Protein AF-A0A2S1X5X2-F1 (afdb_monomer_lite)

Structure (mmCIF, N/CA/C/O backbone):
data_AF-A0A2S1X5X2-F1
#
_entry.id   AF-A0A2S1X5X2-F1
#
loop_
_atom_site.group_PDB
_atom_site.id
_atom_site.type_symbol
_atom_site.label_atom_id
_atom_site.label_alt_id
_atom_site.label_comp_id
_atom_site.label_asym_id
_atom_site.label_entity_id
_atom_site.label_seq_id
_atom_site.pdbx_PDB_ins_code
_atom_site.Cartn_x
_atom_site.Cartn_y
_atom_site.Cartn_z
_atom_site.occupancy
_atom_site.B_iso_or_equiv
_atom_site.auth_seq_id
_atom_site.auth_comp_id
_atom_site.auth_asym_id
_atom_site.auth_atom_id
_atom_site.pdbx_PDB_model_num
ATOM 1 N N . ILE A 1 1 ? 5.935 -0.761 -20.323 1.00 44.25 1 ILE A N 1
ATOM 2 C CA . ILE A 1 1 ? 5.737 -1.739 -19.228 1.00 44.25 1 ILE A CA 1
ATOM 3 C C . ILE A 1 1 ? 5.624 -0.897 -17.966 1.00 44.25 1 ILE A C 1
ATOM 5 O O . ILE A 1 1 ? 6.587 -0.208 -17.672 1.00 44.25 1 ILE A O 1
ATOM 9 N N . GLY A 1 2 ? 4.451 -0.810 -17.336 1.00 52.00 2 GLY A N 1
ATOM 10 C CA . GLY A 1 2 ? 4.253 -0.040 -16.101 1.00 52.00 2 GLY A CA 1
ATOM 11 C C . GLY A 1 2 ? 3.893 -1.001 -14.976 1.00 52.00 2 GLY A C 1
ATOM 12 O O . GLY A 1 2 ? 2.961 -1.785 -15.139 1.00 52.00 2 GLY A O 1
ATOM 13 N N . GLY A 1 3 ? 4.663 -1.002 -13.887 1.00 57.50 3 GLY A N 1
ATOM 14 C CA . GLY A 1 3 ? 4.362 -1.814 -12.708 1.00 57.50 3 GLY A CA 1
ATOM 15 C C . GLY A 1 3 ? 3.214 -1.186 -11.922 1.00 57.50 3 GLY A C 1
ATOM 16 O O . GLY A 1 3 ? 3.261 -0.000 -11.602 1.00 57.50 3 GLY A O 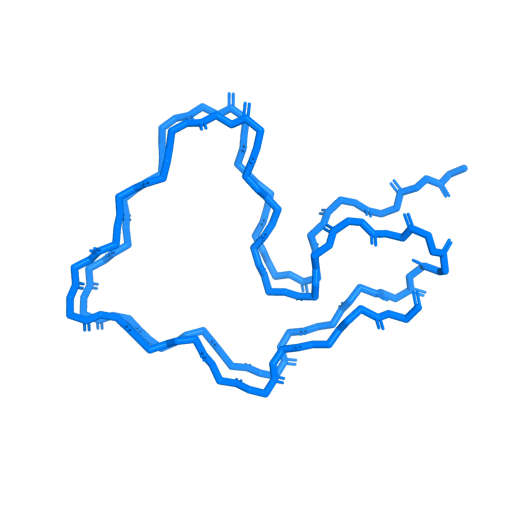1
ATOM 17 N N . HIS A 1 4 ? 2.163 -1.944 -11.626 1.00 64.75 4 HIS A N 1
ATOM 18 C CA . HIS A 1 4 ? 1.061 -1.445 -10.809 1.00 64.75 4 HIS A CA 1
ATOM 19 C C . HIS A 1 4 ? 1.229 -1.933 -9.365 1.00 64.75 4 HIS A C 1
ATOM 21 O O . HIS A 1 4 ? 1.093 -3.127 -9.125 1.00 64.75 4 HIS A O 1
ATOM 27 N N . GLY A 1 5 ? 1.487 -1.016 -8.425 1.00 62.81 5 GLY A N 1
ATOM 28 C CA . GLY A 1 5 ? 1.583 -1.305 -6.991 1.00 62.81 5 GLY A CA 1
ATOM 29 C C . GLY A 1 5 ? 2.874 -2.017 -6.584 1.00 62.81 5 GLY A C 1
ATOM 30 O O . GLY A 1 5 ? 3.116 -3.147 -6.984 1.00 62.81 5 GLY A O 1
ATOM 31 N N . GLY A 1 6 ? 3.683 -1.389 -5.736 1.00 66.94 6 GLY A N 1
ATOM 32 C CA . GLY A 1 6 ? 4.867 -2.026 -5.153 1.00 66.94 6 GLY A CA 1
ATOM 33 C C . GLY A 1 6 ? 4.570 -3.107 -4.108 1.00 66.94 6 GLY A C 1
ATOM 34 O O . GLY A 1 6 ? 5.467 -3.850 -3.733 1.00 66.94 6 GLY A O 1
ATOM 35 N N . GLY A 1 7 ? 3.318 -3.216 -3.643 1.00 73.88 7 GLY A N 1
ATOM 36 C CA . GLY A 1 7 ? 2.877 -4.249 -2.698 1.00 73.88 7 GLY A CA 1
ATOM 37 C C . GLY A 1 7 ? 1.549 -4.903 -3.083 1.00 73.88 7 GLY A C 1
ATOM 38 O O . GLY A 1 7 ? 1.468 -6.123 -3.189 1.00 73.88 7 GLY A O 1
ATOM 39 N N . ILE A 1 8 ? 0.492 -4.114 -3.315 1.00 80.75 8 ILE A N 1
ATOM 40 C CA . ILE A 1 8 ? -0.834 -4.642 -3.684 1.00 80.75 8 ILE A CA 1
ATOM 41 C C . ILE A 1 8 ? -1.420 -3.895 -4.880 1.00 80.75 8 ILE A C 1
ATOM 43 O O . ILE A 1 8 ? -1.530 -2.674 -4.852 1.00 80.75 8 ILE A O 1
ATOM 47 N N . TYR A 1 9 ? -1.882 -4.633 -5.889 1.00 84.31 9 TYR A N 1
ATOM 48 C CA . TYR A 1 9 ? -2.748 -4.129 -6.955 1.00 84.31 9 TYR A CA 1
ATOM 49 C C . TYR A 1 9 ? -4.194 -4.565 -6.708 1.00 84.31 9 TYR A C 1
ATOM 51 O O . TYR A 1 9 ? -4.480 -5.761 -6.682 1.00 84.31 9 TYR A O 1
ATOM 59 N N . ASN A 1 10 ? -5.119 -3.615 -6.576 1.00 85.31 10 ASN A N 1
ATOM 60 C CA . ASN A 1 10 ? -6.548 -3.896 -6.492 1.00 85.31 10 ASN A CA 1
ATOM 61 C C . ASN A 1 10 ? -7.329 -3.198 -7.609 1.00 85.31 10 ASN A C 1
ATOM 63 O O . ASN A 1 10 ? -7.393 -1.975 -7.640 1.00 85.31 10 ASN A O 1
ATOM 67 N N . ALA A 1 11 ? -7.990 -3.970 -8.471 1.00 90.88 11 ALA A N 1
ATOM 68 C CA . ALA A 1 11 ? -8.966 -3.477 -9.453 1.00 90.88 11 ALA A CA 1
ATOM 69 C C . ALA A 1 11 ? -10.420 -3.867 -9.112 1.00 90.88 11 ALA A C 1
ATOM 71 O O . ALA A 1 11 ? -11.334 -3.562 -9.874 1.00 90.88 11 ALA A O 1
ATOM 72 N N . GLY A 1 12 ? -10.636 -4.551 -7.983 1.00 90.56 12 GLY A N 1
ATOM 73 C CA . GLY A 1 12 ? -11.944 -4.973 -7.478 1.00 90.56 12 GLY A CA 1
ATOM 74 C C . GLY A 1 12 ? -12.216 -4.372 -6.101 1.00 90.56 12 GLY A C 1
ATOM 75 O O . GLY A 1 12 ? -11.960 -3.192 -5.879 1.00 90.56 12 GLY A O 1
ATOM 76 N N . THR A 1 13 ? -12.704 -5.169 -5.155 1.00 94.06 13 THR A N 1
ATOM 77 C CA . THR A 1 13 ? -12.878 -4.734 -3.761 1.00 94.06 13 THR A CA 1
ATOM 78 C C . THR A 1 13 ? -11.797 -5.350 -2.886 1.00 94.06 13 THR A C 1
ATOM 80 O O . THR A 1 13 ? -11.670 -6.571 -2.831 1.00 94.06 13 THR A O 1
ATOM 83 N N . LEU A 1 14 ? -11.048 -4.508 -2.180 1.00 89.94 14 LEU A N 1
ATOM 84 C CA . LEU A 1 14 ? -10.030 -4.900 -1.214 1.00 89.94 14 LEU A CA 1
ATOM 85 C C . LEU A 1 14 ? -10.414 -4.372 0.168 1.00 89.94 14 LEU A C 1
ATOM 87 O O . LEU A 1 14 ? -10.645 -3.176 0.347 1.00 89.94 14 LEU A O 1
ATOM 91 N N . THR A 1 15 ? -10.443 -5.263 1.152 1.00 93.62 15 THR A N 1
ATOM 92 C CA . THR A 1 15 ? -10.587 -4.912 2.566 1.00 93.62 15 THR A CA 1
ATOM 93 C C . THR A 1 15 ? -9.307 -5.290 3.289 1.00 93.62 15 THR A C 1
ATOM 95 O O . THR A 1 15 ? -8.854 -6.429 3.199 1.00 93.62 15 THR A O 1
ATOM 98 N N . VAL A 1 16 ? -8.722 -4.323 3.987 1.00 89.44 16 VAL A N 1
ATOM 99 C CA . VAL A 1 16 ? -7.521 -4.494 4.801 1.00 89.44 16 VAL A CA 1
ATOM 100 C C . VAL A 1 16 ? -7.883 -4.098 6.230 1.00 89.44 16 VAL A C 1
ATOM 102 O O . VAL A 1 16 ? -8.278 -2.960 6.480 1.00 89.44 16 VAL A O 1
ATOM 105 N N . THR A 1 17 ? -7.782 -5.048 7.152 1.00 95.38 17 THR A N 1
ATOM 106 C CA . THR A 1 17 ? -8.155 -4.872 8.561 1.00 95.38 17 THR A CA 1
ATOM 107 C C . THR A 1 17 ? -6.984 -5.296 9.439 1.00 95.38 17 THR A C 1
ATOM 109 O O . THR A 1 17 ? -6.351 -6.309 9.136 1.00 95.38 17 THR A O 1
ATOM 112 N N . ASP A 1 18 ? -6.668 -4.519 10.478 1.00 95.19 18 ASP A N 1
ATOM 113 C CA . ASP A 1 18 ? -5.611 -4.817 11.463 1.00 95.19 18 ASP A CA 1
ATOM 114 C C . ASP A 1 18 ? -4.251 -5.200 10.841 1.00 95.19 18 ASP A C 1
ATOM 116 O O . ASP A 1 18 ? -3.531 -6.070 11.334 1.00 95.19 18 ASP A O 1
ATOM 120 N N . SER A 1 19 ? -3.893 -4.588 9.707 1.00 87.75 19 SER A N 1
ATOM 121 C CA . SER A 1 19 ? -2.714 -4.979 8.925 1.00 87.75 19 SER A CA 1
ATOM 122 C C . SER A 1 19 ? -1.665 -3.876 8.861 1.00 87.75 19 SER A C 1
ATOM 124 O O . SER A 1 19 ? -1.983 -2.692 8.793 1.00 87.75 19 SER A O 1
ATOM 126 N N . THR A 1 20 ? -0.390 -4.257 8.807 1.00 89.88 20 THR A N 1
ATOM 127 C CA . THR A 1 20 ? 0.708 -3.328 8.503 1.00 89.88 20 THR A CA 1
ATOM 128 C C . THR A 1 20 ? 1.245 -3.604 7.104 1.00 89.88 20 THR A C 1
ATOM 130 O O . THR A 1 20 ? 1.774 -4.682 6.849 1.00 89.88 20 THR A O 1
ATOM 133 N N . LEU A 1 21 ? 1.131 -2.629 6.202 1.00 85.31 21 LEU A N 1
ATOM 134 C CA . LEU A 1 21 ? 1.807 -2.630 4.908 1.00 85.31 21 LEU A CA 1
ATOM 135 C C . LEU A 1 21 ? 2.978 -1.655 4.954 1.00 85.31 21 LEU A C 1
ATOM 137 O O . LEU A 1 21 ? 2.792 -0.434 4.888 1.00 85.31 21 LEU A O 1
ATOM 141 N N . SER A 1 22 ? 4.189 -2.196 5.031 1.00 87.94 22 SER A N 1
ATOM 142 C CA . SER A 1 22 ? 5.395 -1.381 5.109 1.00 87.94 22 SER A CA 1
ATOM 143 C C . SER A 1 22 ? 6.529 -1.860 4.228 1.00 87.94 22 SER A C 1
ATOM 145 O O . SER A 1 22 ? 6.697 -3.064 4.060 1.00 87.94 22 SER A O 1
ATOM 147 N N . GLY A 1 23 ? 7.340 -0.921 3.740 1.00 84.12 23 GLY A N 1
ATOM 148 C CA . GLY A 1 23 ? 8.534 -1.234 2.953 1.00 84.12 23 GLY A CA 1
ATOM 149 C C . GLY A 1 23 ? 8.242 -1.729 1.538 1.00 84.12 23 GLY A C 1
ATOM 150 O O . GLY A 1 23 ? 9.117 -2.328 0.926 1.00 84.12 23 GLY A O 1
ATOM 151 N N . ASN A 1 24 ? 7.030 -1.517 1.023 1.00 83.06 24 ASN A N 1
ATOM 152 C CA . ASN A 1 24 ? 6.699 -1.894 -0.346 1.00 83.06 24 ASN A CA 1
ATOM 153 C C . ASN A 1 24 ? 7.161 -0.793 -1.308 1.00 83.06 24 ASN A C 1
ATOM 155 O O . ASN A 1 24 ? 6.938 0.399 -1.048 1.00 83.06 24 ASN A O 1
ATOM 159 N N . SER A 1 25 ? 7.773 -1.183 -2.425 1.00 77.31 25 SER A N 1
ATOM 160 C CA . SER A 1 25 ? 8.221 -0.249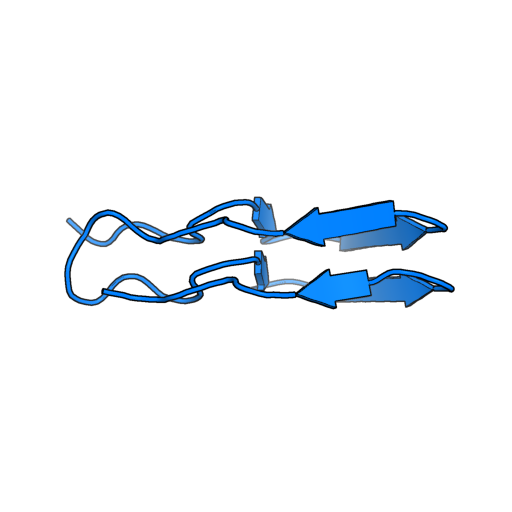 -3.451 1.00 77.31 25 SER A CA 1
ATOM 161 C C . SER A 1 25 ? 7.920 -0.729 -4.861 1.00 77.31 25 SER A C 1
ATOM 163 O O . SER A 1 25 ? 7.934 -1.921 -5.154 1.00 77.31 25 SER A O 1
ATOM 165 N N . SER A 1 26 ? 7.588 0.205 -5.754 1.00 75.44 26 SER A N 1
ATOM 166 C CA . SER A 1 26 ? 7.402 -0.130 -7.165 1.00 75.44 26 SER A CA 1
ATOM 167 C C . SER A 1 26 ? 8.759 -0.115 -7.864 1.00 75.44 26 SER A C 1
ATOM 169 O O . SER A 1 26 ? 9.322 0.955 -8.046 1.00 75.44 26 SER A O 1
ATOM 171 N N . GLU A 1 27 ? 9.252 -1.275 -8.298 1.00 67.62 27 GLU A N 1
ATOM 172 C CA . GLU A 1 27 ? 10.576 -1.436 -8.937 1.00 67.62 27 GLU A CA 1
ATOM 173 C C . GLU A 1 27 ? 10.698 -0.802 -10.338 1.00 67.62 27 GLU A C 1
ATOM 175 O O . GLU A 1 27 ? 11.759 -0.839 -10.958 1.00 67.62 27 GLU A O 1
ATOM 180 N N . VAL A 1 28 ? 9.607 -0.260 -10.890 1.00 63.84 28 VAL A N 1
ATOM 181 C CA . VAL A 1 28 ? 9.575 0.273 -12.257 1.00 63.84 28 VAL A CA 1
ATOM 182 C C . VAL A 1 28 ? 9.243 1.756 -12.219 1.00 63.84 28 VAL A C 1
ATOM 184 O O . VAL A 1 28 ? 8.148 2.123 -11.791 1.00 63.84 28 VAL A O 1
ATOM 187 N N . GLY A 1 29 ? 10.152 2.584 -12.744 1.00 57.34 29 GLY A N 1
ATOM 188 C CA . GLY A 1 29 ? 9.943 4.022 -12.915 1.00 57.34 29 GLY A CA 1
ATOM 189 C C . GLY A 1 29 ? 8.640 4.316 -13.663 1.00 57.34 29 GLY A C 1
ATOM 190 O O . GLY A 1 29 ? 8.426 3.845 -14.785 1.00 57.34 29 GLY A O 1
ATOM 191 N N . GLY A 1 30 ? 7.749 5.071 -13.018 1.00 58.84 30 GLY A N 1
ATOM 192 C CA . GLY A 1 30 ? 6.395 5.358 -13.512 1.00 58.84 30 GLY A CA 1
ATOM 193 C C . GLY A 1 30 ? 5.311 4.407 -12.991 1.00 58.84 30 GLY A C 1
ATOM 194 O O . GLY A 1 30 ? 4.145 4.525 -13.384 1.00 58.84 30 GLY A O 1
ATOM 195 N N . GLY A 1 31 ? 5.669 3.482 -12.100 1.00 61.25 31 GLY A N 1
ATOM 196 C CA . GLY A 1 31 ? 4.723 2.636 -11.394 1.00 61.25 31 GLY A CA 1
ATOM 197 C C . GLY A 1 31 ? 3.802 3.447 -10.488 1.00 61.25 31 GLY A C 1
ATOM 198 O O . GLY A 1 31 ? 4.182 4.449 -9.885 1.00 61.25 31 GLY A O 1
ATOM 199 N N . HIS A 1 32 ? 2.538 3.053 -10.427 1.00 63.62 32 HIS A N 1
ATOM 200 C CA . HIS A 1 32 ? 1.565 3.760 -9.609 1.00 63.62 32 HIS A CA 1
ATOM 201 C C . HIS A 1 32 ? 1.523 3.113 -8.221 1.00 63.62 32 HIS A C 1
ATOM 203 O O . HIS A 1 32 ? 1.094 1.972 -8.098 1.00 63.62 32 HIS A O 1
ATOM 209 N N . GLY A 1 33 ? 1.965 3.843 -7.192 1.00 63.94 33 GLY A N 1
ATOM 210 C CA . GLY A 1 33 ? 1.876 3.463 -5.778 1.00 63.94 33 GLY A CA 1
ATOM 211 C C . GLY A 1 33 ? 2.969 2.499 -5.304 1.00 63.94 33 GLY A C 1
ATOM 212 O O . GLY A 1 33 ? 2.990 1.340 -5.693 1.00 63.94 33 GLY A O 1
ATOM 213 N N . GLY A 1 34 ? 3.827 2.945 -4.383 1.00 71.12 34 GLY A N 1
ATOM 214 C CA . GLY A 1 34 ? 4.806 2.067 -3.726 1.00 71.12 34 GLY A CA 1
ATOM 215 C C . GLY A 1 34 ? 4.171 1.004 -2.828 1.00 71.12 34 GLY A C 1
ATOM 216 O O . GLY A 1 34 ? 4.659 -0.107 -2.741 1.00 71.12 34 GLY A O 1
ATOM 217 N N . GLY A 1 35 ? 3.040 1.321 -2.192 1.00 77.50 35 GLY A N 1
ATOM 218 C CA . GLY A 1 35 ? 2.349 0.422 -1.259 1.00 77.50 35 GLY A CA 1
ATOM 219 C C . GLY A 1 35 ? 1.206 -0.343 -1.901 1.00 77.50 35 GLY A C 1
ATOM 220 O O . GLY A 1 35 ? 1.303 -1.527 -2.205 1.00 77.50 35 GLY A O 1
ATOM 221 N N . ILE A 1 36 ? 0.101 0.363 -2.109 1.00 83.44 36 ILE A N 1
ATOM 222 C CA . ILE A 1 36 ? -1.103 -0.176 -2.730 1.00 83.44 36 ILE A CA 1
ATOM 223 C C . ILE A 1 36 ? -1.422 0.686 -3.944 1.00 83.44 36 ILE A C 1
ATOM 225 O O . ILE A 1 36 ? -1.561 1.904 -3.827 1.00 83.44 36 ILE A O 1
ATOM 229 N N . TYR A 1 37 ? -1.591 0.050 -5.093 1.00 83.56 37 TYR A N 1
ATOM 230 C CA . TYR A 1 37 ? -2.317 0.620 -6.208 1.00 83.56 37 TYR A CA 1
ATOM 231 C C . TYR A 1 37 ? -3.759 0.134 -6.185 1.00 83.56 37 TYR A C 1
ATOM 233 O O . TYR A 1 37 ? -4.025 -1.054 -6.353 1.00 83.56 37 TYR A O 1
ATOM 241 N N . ASN A 1 38 ? -4.700 1.054 -6.009 1.00 83.56 38 ASN A N 1
ATOM 242 C CA . ASN A 1 38 ? -6.121 0.746 -5.995 1.00 83.56 38 ASN A CA 1
ATOM 243 C C . ASN A 1 38 ? -6.839 1.448 -7.160 1.00 83.56 38 ASN A C 1
ATOM 245 O O . ASN A 1 38 ? -7.042 2.658 -7.120 1.00 83.56 38 ASN A O 1
ATOM 249 N N . ALA A 1 39 ? -7.237 0.674 -8.168 1.00 87.19 39 ALA A N 1
ATOM 250 C CA . ALA A 1 39 ? -8.130 1.056 -9.263 1.00 87.19 39 ALA A CA 1
ATOM 251 C C . ALA A 1 39 ? -9.596 0.622 -9.036 1.00 87.19 39 ALA A C 1
ATOM 253 O O . ALA A 1 39 ? -10.447 0.902 -9.877 1.00 87.19 39 ALA A O 1
ATOM 254 N N . GLY A 1 40 ? -9.891 -0.059 -7.923 1.00 88.25 40 GLY A N 1
ATOM 255 C CA . GLY A 1 40 ? -11.244 -0.425 -7.497 1.00 88.25 40 GLY A CA 1
ATOM 256 C C . GLY A 1 40 ? -11.641 0.231 -6.167 1.00 88.25 40 GLY A C 1
ATOM 257 O O . GLY A 1 40 ? -11.328 1.393 -5.909 1.00 88.25 40 GLY A O 1
ATOM 258 N N . THR A 1 41 ? -12.331 -0.500 -5.295 1.00 93.69 41 THR A N 1
ATOM 259 C CA . THR A 1 41 ? -12.699 -0.056 -3.942 1.00 93.69 41 THR A CA 1
ATOM 260 C C . THR A 1 41 ? -11.715 -0.599 -2.913 1.00 93.69 41 THR A C 1
ATOM 262 O O . THR A 1 41 ? -11.491 -1.803 -2.851 1.00 93.69 41 THR A O 1
ATOM 265 N N . LEU A 1 42 ? -11.178 0.277 -2.066 1.00 90.62 42 LEU A N 1
ATOM 266 C CA . LEU A 1 42 ? -10.339 -0.091 -0.930 1.00 90.62 42 LEU A CA 1
ATOM 267 C C . LEU A 1 42 ? -10.997 0.377 0.368 1.00 90.62 42 LEU A C 1
ATOM 269 O O . LEU A 1 42 ? -11.284 1.562 0.531 1.00 90.62 42 LEU A O 1
ATOM 273 N N . THR A 1 43 ? -11.182 -0.544 1.307 1.00 94.69 43 THR A N 1
ATOM 274 C CA . THR A 1 43 ? -11.531 -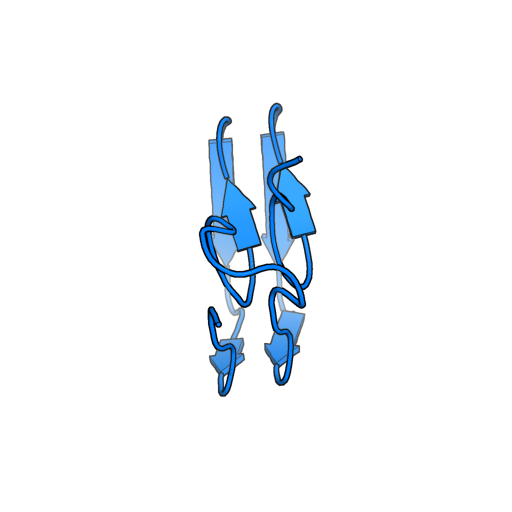0.244 2.696 1.00 94.69 43 THR A CA 1
ATOM 275 C C . THR A 1 43 ? -10.359 -0.626 3.584 1.00 94.69 43 THR A C 1
ATOM 277 O O . THR A 1 43 ? -9.899 -1.764 3.544 1.00 94.69 43 THR A O 1
ATOM 280 N N . MET A 1 44 ? -9.893 0.325 4.390 1.00 90.12 44 MET A N 1
ATOM 281 C CA . MET A 1 44 ? -8.884 0.090 5.417 1.00 90.12 44 MET A CA 1
ATOM 282 C C . MET A 1 44 ? -9.450 0.398 6.792 1.00 90.12 44 MET A C 1
ATOM 284 O O . MET A 1 44 ? -10.019 1.468 7.004 1.00 90.12 44 MET A O 1
ATOM 288 N N . THR A 1 45 ? -9.259 -0.527 7.722 1.00 96.00 45 THR A N 1
ATOM 289 C CA . THR A 1 45 ? -9.655 -0.380 9.123 1.00 96.00 45 THR A CA 1
ATOM 290 C C . THR A 1 45 ? -8.484 -0.805 9.996 1.00 96.00 45 THR A C 1
ATOM 292 O O . THR A 1 45 ? -7.857 -1.826 9.722 1.00 96.00 45 THR A O 1
ATOM 295 N N . ASP A 1 46 ? -8.124 0.026 10.974 1.00 94.81 46 ASP A N 1
ATOM 296 C CA . ASP A 1 46 ? -7.053 -0.251 11.945 1.00 94.81 46 ASP A CA 1
ATOM 297 C C .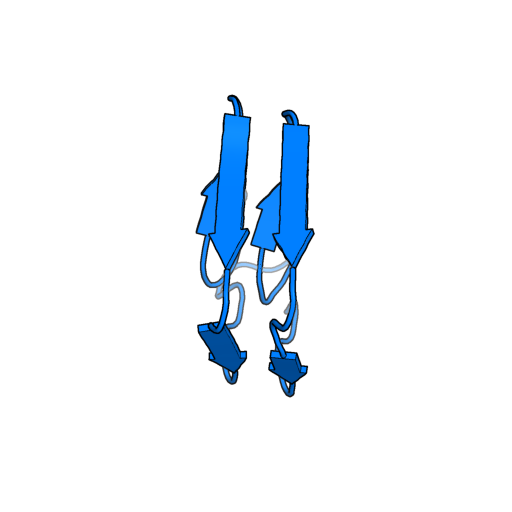 ASP A 1 46 ? -5.725 -0.724 11.319 1.00 94.81 46 ASP A C 1
ATOM 299 O O . ASP A 1 46 ? -4.984 -1.534 11.867 1.00 94.81 46 ASP A O 1
ATOM 303 N N . SER A 1 47 ? -5.412 -0.212 10.126 1.00 89.44 47 SER A N 1
ATOM 304 C CA . SER A 1 47 ? -4.261 -0.643 9.333 1.00 89.44 47 SER A CA 1
ATOM 305 C C . SER A 1 47 ? -3.223 0.466 9.185 1.00 89.44 47 SER A C 1
ATOM 307 O O . SER A 1 47 ? -3.557 1.645 9.075 1.00 89.44 47 SER A O 1
ATOM 309 N N . THR A 1 48 ? -1.947 0.085 9.156 1.00 90.44 48 THR A N 1
ATOM 310 C CA . THR A 1 48 ? -0.802 0.995 9.036 1.00 90.44 48 THR A CA 1
ATOM 311 C C . THR A 1 48 ? -0.169 0.869 7.655 1.00 90.44 48 THR A C 1
ATOM 313 O O . THR A 1 48 ? 0.276 -0.212 7.283 1.00 90.44 48 THR A O 1
ATOM 316 N N . LEU A 1 49 ? -0.057 1.977 6.914 1.00 85.00 49 LEU A N 1
ATOM 317 C CA . LEU A 1 49 ? 0.798 2.073 5.724 1.00 85.00 49 LEU A CA 1
ATOM 318 C C . LEU A 1 49 ? 2.012 2.945 6.049 1.00 85.00 49 LEU A C 1
ATOM 320 O O . LEU A 1 49 ? 1.857 4.146 6.255 1.00 85.00 49 LEU A O 1
ATOM 324 N N . SER A 1 50 ? 3.213 2.363 6.088 1.00 86.75 50 SER A N 1
ATOM 325 C CA . SER A 1 50 ? 4.429 3.089 6.487 1.00 86.75 50 SER A CA 1
ATOM 326 C C . SER A 1 50 ? 5.642 2.722 5.637 1.00 86.75 50 SER A C 1
ATOM 328 O O . SER A 1 50 ? 5.883 1.555 5.369 1.00 86.75 50 SER A O 1
ATOM 330 N N . GLY A 1 51 ? 6.435 3.707 5.214 1.00 84.06 51 GLY A N 1
ATOM 331 C CA . GLY A 1 51 ? 7.674 3.448 4.471 1.00 84.06 51 GLY A CA 1
ATOM 332 C C . GLY A 1 51 ? 7.466 2.769 3.113 1.00 84.06 51 GLY A C 1
ATOM 333 O O . GLY A 1 51 ? 8.294 1.963 2.714 1.00 84.06 51 GLY A O 1
ATOM 334 N N . ASN A 1 52 ? 6.355 3.052 2.427 1.00 83.81 52 ASN A N 1
ATOM 335 C CA . ASN A 1 52 ? 6.136 2.584 1.059 1.00 83.81 52 ASN A CA 1
ATOM 336 C C . ASN A 1 52 ? 6.565 3.675 0.060 1.00 83.81 52 ASN A C 1
ATOM 338 O O . ASN A 1 52 ? 6.196 4.836 0.250 1.00 83.81 52 ASN A O 1
ATOM 342 N N . SER A 1 53 ? 7.293 3.326 -1.004 1.00 77.31 53 SER A N 1
ATOM 343 C CA . SER A 1 53 ? 7.901 4.296 -1.936 1.00 77.31 53 SER A CA 1
ATOM 344 C C . SER A 1 53 ? 7.671 3.947 -3.407 1.00 77.31 53 SER A C 1
ATOM 346 O O . SER A 1 53 ? 7.821 2.803 -3.814 1.00 77.31 53 SER A O 1
ATOM 348 N N . SER A 1 54 ? 7.309 4.926 -4.230 1.00 73.75 54 SER A N 1
ATOM 349 C CA . SER A 1 54 ? 7.342 4.775 -5.692 1.00 73.75 54 SER A CA 1
ATOM 350 C C . SER A 1 54 ? 8.705 5.212 -6.226 1.00 73.75 54 SER A C 1
ATOM 352 O O . SER A 1 54 ? 9.183 6.261 -5.792 1.00 73.75 54 SER A O 1
ATOM 354 N N . GLU A 1 55 ? 9.292 4.446 -7.146 1.00 70.31 55 GLU A N 1
ATOM 355 C CA . GLU A 1 55 ? 10.485 4.854 -7.911 1.00 70.31 55 GLU A CA 1
ATOM 356 C C . GLU A 1 55 ? 10.157 5.696 -9.151 1.00 70.31 55 GLU A C 1
ATOM 358 O O . GLU A 1 55 ? 9.114 5.448 -9.811 1.00 70.31 55 GLU A O 1
#

Radius of gyration: 10.83 Å; chains: 1; bounding box: 24×10×31 Å

Sequence (55 aa):
IGGHGGGIYNAGTLTVTDSTLSGNSSEVGGGHGGGIYNAGTLTMTDSTLSGNSSE

Secondary structure (DSSP, 8-state):
---B-SSEEESSEEEEES-EEES-EESSTT-B-SSEEESSEEEEES-EEES-EE-

Foldseek 3Di:
DEAEEQAEEALEEEEAELEEFADGEGPDANYDWSTYRHNYHYHYYNYHYYHGYYD

pLDDT: mean 79.9, std 12.76, range [44.25, 96.0]

=== Feature glossary ===
A reading guide for the features in this record.

Start from the sequence.

  · This is the polypeptide sequence — one letter per residue, N-terminus first. Length ranges from a few dozen residues for small domains to over a thousand for large multi-domain proteins.

Fold it, and you get atomic coordinates and the backbone conformation that goes with them.

  · Structure coordinates are given as an mmCIF _atom_site loop: one row per atom with element, residue name, chain id, se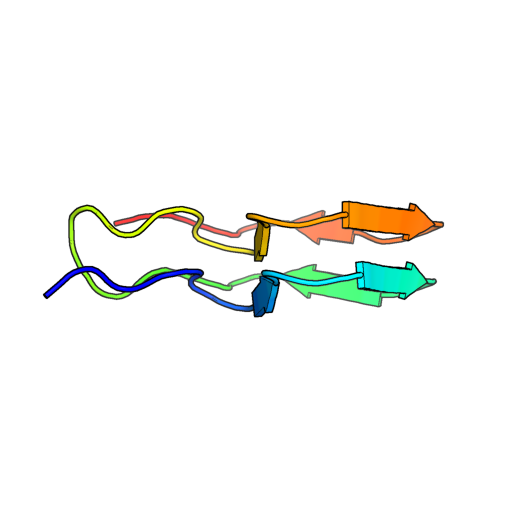quence number, and x/y/z position in Å. Only the four main-chain atoms per residue are included here; side chains are omitted to keep the record compact.

  · Backbone dihedral angles. Every residue except chain termini has a φ (preceding-C → N → Cα → C) and a ψ (N → Cα → C → next-N). They are reported in degrees following the IUPAC sign convention. Secondary structure is essentially a statement about which (φ, ψ) basin each residue occupies.

  · The SS8 string is DSSP's per-residue secondary-structure call. α-helix (H) means an i→i+4 H-bond ladder; β-strand (E) means the residue participates in a β-sheet; 3₁₀ (G) and π (I) are tighter and wider helices; T/S are turns/bends; '-' is loop.

  · SS3 is a coarse helix/strand/coil call (letters a/b/c) made by the P-SEA algorithm from inter-Cα distances and dihedrals. It is less detailed than DSSP but needs only Cα positions.

Summariz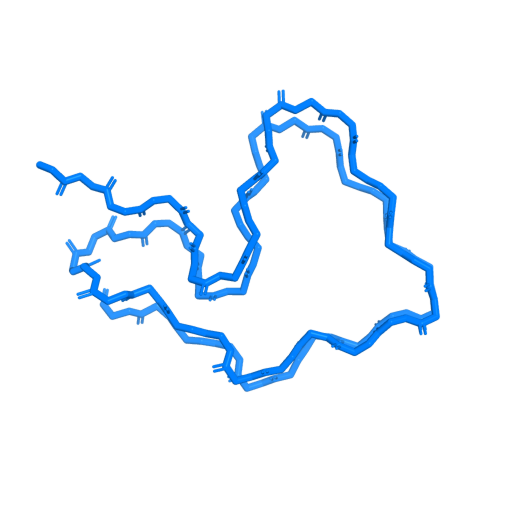e the fold with a handful of shape descriptors and a per-residue structural alphabet.

  · Radius of gyration (Rg) is the root-mean-square distance of Cα atoms from their centroid — a single number for overall size and compactness. A globular domain of N residues has Rg ≈ 2.2·N^0.38 Å; an extended or disordered chain has a much larger Rg. The Cα contact count is the number of residue pairs whose Cα atoms are within 8 Å and are more than four positions apart in sequence — a standard proxy for tertiary packing density. The bounding box is the smallest axis-aligned box enclosing all Cα atoms.

  · The Foldseek 3Di string encodes local tertiary geometry as a 20-letter alphabet — one character per residue — derived from the relative positions of nearby Cα atoms. Unlike the amino-acid sequence, 3Di is a direct function of the 3D structure, so two proteins with the same fold have similar 3Di strings even at low sequence identity.

  · Solvent-accessible surface area (SASA) is the area in Å² traced out by the centre of a 1.4 Å probe sphere (a water molecule) rolled over the protein's van der Waals surface (Shrake–Rupley / Lee–Richards construction). Buried residues have near-zero SASA; fully exposed residues can exceed 200 Å². The total SASA scales roughly with the number of surface residues.

Ask how reliable the model is.

  · pLDDT (predicted Local Distance Difference Test) is AlphaFold's per-residue confidence score, ranging from 0 to 100. Values above 90 indicate high confidence (typically well-packed cores); 70–90 is confident; 50–70 low confidence; below 50 usually means the region is disordered or the prediction is unreliable there. AlphaFold stores pLDDT in the mmCIF B-factor column.

  · B-factor (Debye–Waller factor) reflects atomic displacement in the crystal lattice. It is an experimental observable (units Å²), not a prediction; low values mean the atom is pinned down, high values mean it moves or is heterogeneous across the crystal.

  · Predicted Aligned Error (PAE) is an AlphaFold confidence matrix: entry (i, j) is the expected error in the position of residue j, in ångströms, when the prediction is superimposed on the true structure at residue i. Low PAE within a block of residues means that block is internally rigid and well-predicted; high PAE between two blocks means their relative placement is uncertain even if each block individually is confident.

Place it in context: what it resembles, what it is annotated as, and how it looks.

  · Nearest PDB neighbors are the top structural matches found by Foldseek when searching this structure against the entire Protein Data Bank. Each hit reports a TM-score (0 to 1; >0.5 almost always implies the same fold) and an E-value. These are *structural* homologs — they may share no detectable sequence similarity.

  · Functional annotations link the protein to curated databases. InterPro entries identify conserved domains and families by matching the sequence against member-database signatures (Pfam, PROSITE, CDD, …). Gene Ontology (GO) terms describe molecular function, biological process, and cellular component in a controlled vocabulary. CATH places the structure in a hierarchical fold classification (Class/Architecture/Topology/Homologous-superfamily). The organism is the source species.

  · Three diagnostic plots accompany the record. The Cα contact map visualizes the tertiary structure as a 2D adjacency matrix (8 Å cutoff, sequence-local contacts suppressed). The Ramachandran plot shows the distribution of backbone (φ, ψ) torsions, with points in the α and β basins reflecting secondary structure content. The PAE plot shows AlphaFold's inter-residue confidence as a color matrix.

  · Six rendered views show the 3D structure from the faces of a cube — i.e. along ±x, ±y, ±z. Rendering representation is drawn randomly per protein from cartoon (secondary-structure ribbons), sticks (backbone bonds), or molecular surface; coloring is either N→C rainbow (blue at the N-terminus through red at the C-terminus) or one color per chain.